Protein AF-A0A2W2AF41-F1 (afdb_monomer_lite)

Organism: NCBI:txid1649169

Foldseek 3Di:
DDDPPDPDPPPPPPPPPQPFDDPVNLVVQLVVQLVVLVVPDPDSVLSNQLSVQLSVLLVVVDRHPVSCVVCVVPPVSVVSSVVSNVVSVD

Structure (mmCIF, N/CA/C/O backbone):
data_AF-A0A2W2AF41-F1
#
_entry.id   AF-A0A2W2AF41-F1
#
loop_
_atom_site.group_PDB
_atom_site.id
_atom_site.type_symbol
_atom_site.label_atom_id
_atom_site.label_alt_id
_atom_site.label_comp_id
_atom_site.label_asym_id
_atom_site.label_entity_id
_atom_site.label_seq_id
_atom_site.pdbx_PDB_ins_code
_atom_site.Cartn_x
_atom_site.Cartn_y
_atom_site.Cartn_z
_atom_site.occupancy
_atom_site.B_iso_or_equiv
_atom_site.auth_seq_id
_atom_site.auth_comp_id
_atom_site.auth_asym_id
_atom_site.auth_atom_id
_atom_site.pdbx_PDB_model_num
ATOM 1 N N . MET A 1 1 ? -49.881 6.343 40.669 1.00 44.69 1 MET A N 1
ATOM 2 C CA . MET A 1 1 ? -48.613 6.908 40.163 1.00 44.69 1 MET A CA 1
ATOM 3 C C . MET A 1 1 ? -47.768 5.753 39.662 1.00 44.69 1 MET A C 1
ATOM 5 O O . MET A 1 1 ? -46.956 5.199 40.385 1.00 44.69 1 MET A O 1
ATOM 9 N N . LYS A 1 2 ? -48.126 5.268 38.478 1.00 48.25 2 LYS A N 1
ATOM 10 C CA . LYS A 1 2 ? -47.538 4.110 37.808 1.00 48.25 2 LYS A CA 1
ATOM 11 C C . LYS A 1 2 ? -46.928 4.651 36.514 1.00 48.25 2 LYS A C 1
ATOM 13 O O . LYS A 1 2 ? -47.439 5.637 35.989 1.00 48.25 2 LYS A O 1
ATOM 18 N N . THR A 1 3 ? -45.853 4.015 36.056 1.00 48.84 3 THR A N 1
ATOM 19 C CA . THR A 1 3 ? -45.292 4.135 34.699 1.00 48.84 3 THR A CA 1
ATOM 20 C C . THR A 1 3 ? -44.736 5.505 34.286 1.00 48.84 3 THR A C 1
ATOM 22 O O . THR A 1 3 ? -45.213 6.094 33.327 1.00 48.84 3 THR A O 1
ATOM 25 N N . ILE A 1 4 ? -43.670 5.981 34.942 1.00 54.88 4 ILE A N 1
ATOM 26 C CA . ILE A 1 4 ? -42.715 6.930 34.325 1.00 54.88 4 ILE A CA 1
ATOM 27 C C . ILE A 1 4 ? -41.277 6.502 34.671 1.00 54.88 4 ILE A C 1
ATOM 29 O O . ILE A 1 4 ? -40.498 7.259 35.226 1.00 54.88 4 ILE A O 1
ATOM 33 N N . ILE A 1 5 ? -40.931 5.237 34.422 1.00 52.06 5 ILE A N 1
ATOM 34 C CA . ILE A 1 5 ? -39.537 4.754 34.457 1.00 52.06 5 ILE A CA 1
ATOM 35 C C . ILE A 1 5 ? -39.397 3.701 33.351 1.00 52.06 5 ILE A C 1
ATOM 37 O O . ILE A 1 5 ? -39.222 2.519 33.609 1.00 52.06 5 ILE A O 1
ATOM 41 N N . ALA A 1 6 ? -39.619 4.099 32.101 1.00 49.44 6 ALA A N 1
ATOM 42 C CA . ALA A 1 6 ? -39.473 3.198 30.950 1.00 49.44 6 ALA A CA 1
ATOM 43 C C . ALA A 1 6 ? -38.795 3.866 29.742 1.00 49.44 6 ALA A C 1
ATOM 45 O O . ALA A 1 6 ? -38.752 3.283 28.668 1.00 49.44 6 ALA A O 1
ATOM 46 N N . ALA A 1 7 ? -38.257 5.082 29.903 1.00 50.84 7 ALA A N 1
ATOM 47 C CA . ALA A 1 7 ? -37.722 5.874 28.792 1.00 50.84 7 ALA A CA 1
ATOM 48 C C . ALA A 1 7 ? -36.189 6.050 28.808 1.00 50.84 7 ALA A C 1
ATOM 50 O O . ALA A 1 7 ? -35.649 6.690 27.916 1.00 50.84 7 ALA A O 1
ATOM 51 N N . ALA A 1 8 ? -35.470 5.492 29.790 1.00 51.53 8 ALA A N 1
ATOM 52 C CA . ALA A 1 8 ? -34.041 5.779 29.988 1.00 51.53 8 ALA A CA 1
ATOM 53 C C . ALA A 1 8 ? -33.065 4.719 29.429 1.00 51.53 8 ALA A C 1
ATOM 55 O O . ALA A 1 8 ? -31.860 4.883 29.570 1.00 51.53 8 ALA A O 1
ATOM 56 N N . VAL A 1 9 ? -33.543 3.635 28.804 1.00 52.66 9 VAL A N 1
ATOM 57 C CA . VAL A 1 9 ? -32.687 2.483 28.414 1.00 52.66 9 VAL A CA 1
ATOM 58 C C . VAL A 1 9 ? -32.459 2.382 26.893 1.00 52.66 9 VAL A C 1
ATOM 60 O O . VAL A 1 9 ? -31.829 1.451 26.410 1.00 52.66 9 VAL A O 1
ATOM 63 N N . LEU A 1 10 ? -32.933 3.350 26.103 1.00 52.47 10 LEU A N 1
ATOM 64 C CA . LEU A 1 10 ? -33.018 3.231 24.636 1.00 52.47 10 LEU A CA 1
ATOM 65 C C . LEU A 1 10 ? -31.971 4.038 23.846 1.00 52.47 10 LEU A C 1
ATOM 67 O O . LEU A 1 10 ? -32.179 4.311 22.669 1.00 52.47 10 LEU A O 1
ATOM 71 N N . ILE A 1 11 ? -30.843 4.418 24.458 1.00 57.44 11 ILE A N 1
ATOM 72 C CA . ILE A 1 11 ? -29.774 5.170 23.772 1.00 57.44 11 ILE A CA 1
ATOM 73 C C . ILE A 1 11 ? -28.387 4.633 24.165 1.00 57.44 11 ILE A C 1
ATOM 75 O O . ILE A 1 11 ? -27.567 5.349 24.725 1.00 57.44 11 ILE A O 1
ATOM 79 N N . LEU A 1 12 ? -28.116 3.349 23.916 1.00 52.44 12 LEU A N 1
ATOM 80 C CA . LEU A 1 12 ? -26.752 2.784 23.986 1.00 52.44 12 LEU A CA 1
ATOM 81 C C . LEU A 1 12 ? -26.416 1.879 22.789 1.00 52.44 12 LEU A C 1
ATOM 83 O O . LEU A 1 12 ? -25.504 1.065 22.853 1.00 52.44 12 LEU A O 1
ATOM 87 N N . PHE A 1 13 ? -27.115 2.055 21.668 1.00 54.41 13 PHE A N 1
ATOM 88 C CA . PHE A 1 13 ? -26.699 1.504 20.378 1.00 54.41 13 PHE A CA 1
ATOM 89 C C . PHE A 1 13 ? -26.192 2.634 19.483 1.00 54.41 13 PHE A C 1
ATOM 91 O O . PHE A 1 13 ? -26.663 2.825 18.368 1.00 54.41 13 PHE A O 1
ATOM 98 N N . VAL A 1 14 ? -25.226 3.414 19.978 1.00 54.69 14 VAL A N 1
ATOM 99 C CA . VAL A 1 14 ? -24.270 4.043 19.063 1.00 54.69 14 VAL A CA 1
ATOM 100 C C . VAL A 1 14 ? -23.417 2.905 18.533 1.00 54.69 14 VAL A C 1
ATOM 102 O O . VAL A 1 14 ? -22.451 2.470 19.154 1.00 54.69 14 VAL A O 1
ATOM 105 N N . SER A 1 15 ? -23.893 2.340 17.429 1.00 49.88 15 SER A N 1
ATOM 106 C CA . SER A 1 15 ? -23.186 1.417 16.563 1.00 49.88 15 SER A CA 1
ATOM 107 C C . SER A 1 15 ? -21.759 1.928 16.431 1.00 49.88 15 SER A C 1
ATOM 109 O O . SER A 1 15 ? -21.525 2.986 15.849 1.00 49.88 15 SER A O 1
ATOM 111 N N . SER A 1 16 ? -20.810 1.202 17.019 1.00 50.84 16 SER A N 1
ATOM 112 C CA . SER A 1 16 ? -19.398 1.377 16.720 1.00 50.84 16 SER A CA 1
ATOM 113 C C . SER A 1 16 ? -19.224 0.954 15.263 1.00 50.84 16 SER A C 1
ATOM 115 O O . SER A 1 16 ? -18.9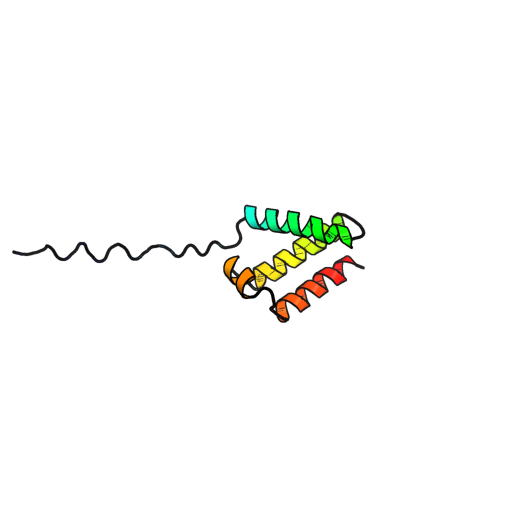08 -0.194 14.960 1.00 50.84 16 SER A O 1
ATOM 117 N N . CYS A 1 17 ? -19.535 1.870 14.344 1.00 56.41 17 CYS A N 1
ATOM 118 C CA . CYS A 1 17 ? -19.084 1.810 12.970 1.00 56.41 17 CYS A CA 1
ATOM 119 C C . CYS A 1 17 ? -17.571 1.993 13.045 1.00 56.41 17 CYS A C 1
ATOM 121 O O . CYS A 1 17 ? -17.058 3.097 12.902 1.00 56.41 17 CYS A O 1
ATOM 123 N N . LYS A 1 18 ? -16.856 0.913 13.368 1.00 56.34 18 LYS A N 1
ATOM 124 C CA . LYS A 1 18 ? -15.445 0.783 13.039 1.00 56.34 18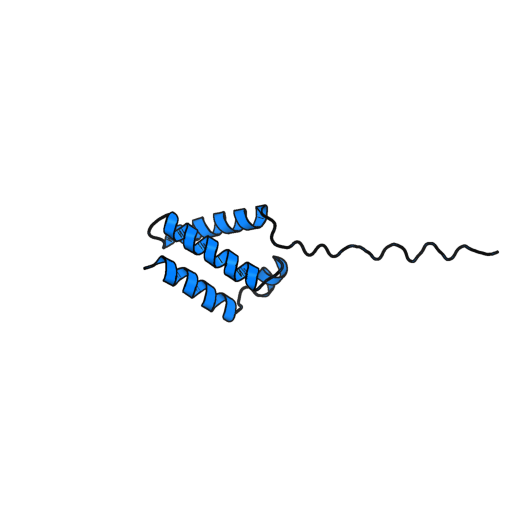 LYS A CA 1
ATOM 125 C C . LYS A 1 18 ? -15.391 0.928 11.518 1.00 56.34 18 LYS A C 1
ATOM 127 O O . LYS A 1 18 ? -15.735 -0.017 10.811 1.00 56.34 18 LYS A O 1
ATOM 132 N N . GLU A 1 19 ? -15.106 2.134 11.029 1.00 66.75 19 GLU A N 1
ATOM 133 C CA . GLU A 1 19 ? -14.910 2.394 9.606 1.00 66.75 19 GLU A CA 1
ATOM 134 C C . GLU A 1 19 ? -13.772 1.485 9.142 1.00 66.75 19 GLU A C 1
ATOM 136 O O . GLU A 1 19 ? -12.598 1.674 9.469 1.00 66.75 19 GLU A O 1
ATOM 141 N N . GLY A 1 20 ? -14.161 0.399 8.479 1.00 75.50 20 GLY A N 1
ATOM 142 C CA . GLY A 1 20 ? -13.234 -0.497 7.819 1.00 75.50 20 GLY A CA 1
ATOM 143 C C . GLY A 1 20 ? -12.651 0.170 6.577 1.00 75.50 20 GLY A C 1
ATOM 144 O O . GLY A 1 20 ? -12.644 1.388 6.414 1.00 75.50 20 GLY A O 1
ATOM 145 N N . TRP A 1 21 ? -12.193 -0.652 5.648 1.00 87.38 21 TRP A N 1
ATOM 146 C CA . TRP A 1 21 ? -11.584 -0.173 4.416 1.00 87.38 21 TRP A CA 1
ATOM 147 C C . TRP A 1 21 ? -12.640 0.267 3.400 1.00 87.38 21 TRP A C 1
ATOM 149 O O . TRP A 1 21 ? -13.156 -0.557 2.637 1.00 87.38 21 TRP A O 1
ATOM 159 N N . SER A 1 22 ? -12.948 1.564 3.375 1.00 90.56 22 SER A N 1
ATOM 160 C CA . SER A 1 22 ? -13.741 2.166 2.301 1.00 90.56 22 SER A CA 1
ATOM 161 C C . SER A 1 22 ? -12.964 2.155 0.981 1.00 90.56 22 SER A C 1
ATOM 163 O O . SER A 1 22 ? -11.731 2.160 0.966 1.00 90.56 22 SER A O 1
ATOM 165 N N . ASP A 1 23 ? -13.672 2.137 -0.148 1.00 93.00 23 ASP A N 1
ATOM 166 C CA . ASP A 1 23 ? -13.015 2.171 -1.461 1.00 93.00 23 ASP A CA 1
ATOM 167 C C . ASP A 1 23 ? -12.290 3.498 -1.708 1.00 93.00 23 ASP A C 1
ATOM 169 O O . ASP A 1 23 ? -11.232 3.510 -2.335 1.00 93.00 23 ASP A O 1
ATOM 173 N N . GLU A 1 24 ? -12.803 4.594 -1.145 1.00 91.62 24 GLU A N 1
ATOM 174 C CA . GLU A 1 24 ? -12.129 5.893 -1.138 1.00 91.62 24 GLU A CA 1
ATOM 175 C C . GLU A 1 24 ? -10.764 5.805 -0.448 1.00 91.62 24 GLU A C 1
ATOM 177 O O . GLU A 1 24 ? -9.756 6.185 -1.041 1.00 91.62 24 GLU A O 1
ATOM 182 N N . TYR A 1 25 ? -10.699 5.220 0.753 1.00 90.44 25 TYR A N 1
ATOM 183 C CA . TYR A 1 25 ? -9.436 5.089 1.477 1.00 90.44 25 TYR A CA 1
ATOM 184 C C . TYR A 1 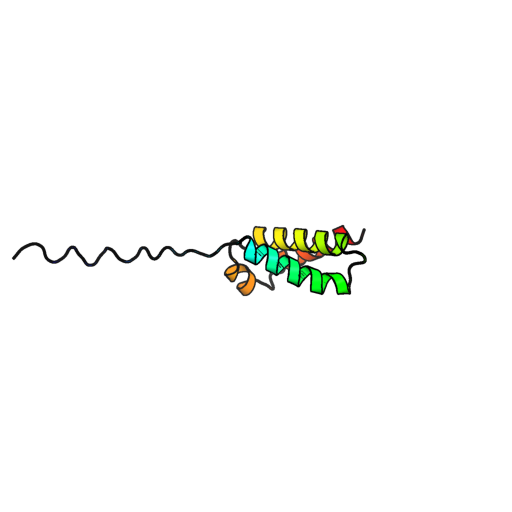25 ? -8.456 4.152 0.766 1.00 90.44 25 TYR A C 1
ATOM 186 O O . TYR A 1 25 ? -7.265 4.439 0.684 1.00 90.44 25 TYR A O 1
ATOM 194 N N . LYS A 1 26 ? -8.945 3.044 0.194 1.00 94.25 26 LYS A N 1
ATOM 195 C CA . LYS A 1 26 ? -8.109 2.142 -0.616 1.00 94.25 26 LYS A CA 1
ATOM 196 C C . LYS A 1 26 ? -7.500 2.864 -1.818 1.00 94.25 26 LYS A C 1
ATOM 198 O O . LYS A 1 26 ? -6.353 2.602 -2.170 1.00 94.25 26 LYS A O 1
ATOM 203 N N . ASN A 1 27 ? -8.259 3.750 -2.459 1.00 95.69 27 ASN A N 1
ATOM 204 C CA . ASN A 1 27 ? -7.766 4.530 -3.590 1.00 95.69 27 ASN A CA 1
ATOM 205 C C . ASN A 1 27 ? -6.752 5.584 -3.145 1.00 95.69 27 ASN A C 1
ATOM 207 O O . ASN A 1 27 ? -5.675 5.633 -3.727 1.00 95.69 27 ASN A O 1
ATOM 211 N N . GLN A 1 28 ? -7.031 6.323 -2.068 1.00 94.31 28 GLN A N 1
ATOM 212 C CA . GLN A 1 28 ? -6.070 7.267 -1.485 1.00 94.31 28 GLN A CA 1
ATOM 213 C C . GLN A 1 28 ? -4.762 6.575 -1.085 1.00 94.31 28 GLN A C 1
ATOM 215 O O . GLN A 1 28 ? -3.682 7.056 -1.415 1.00 94.31 28 GLN A O 1
ATOM 220 N N . TYR A 1 29 ? -4.846 5.406 -0.440 1.00 94.00 29 TYR A N 1
ATOM 221 C CA . TYR A 1 29 ? -3.668 4.609 -0.108 1.00 94.00 29 TYR A CA 1
ATOM 222 C C . TYR A 1 29 ? -2.862 4.257 -1.359 1.00 94.00 29 TYR A C 1
ATOM 224 O O . TYR A 1 29 ? -1.647 4.435 -1.375 1.00 94.00 29 TYR A O 1
ATOM 232 N N . ARG A 1 30 ? -3.526 3.771 -2.417 1.00 96.06 30 ARG A N 1
ATOM 233 C CA . ARG A 1 30 ? -2.857 3.440 -3.680 1.00 96.06 30 ARG A CA 1
ATOM 234 C C . ARG A 1 30 ? -2.184 4.654 -4.301 1.00 96.06 30 ARG A C 1
ATOM 236 O O . ARG A 1 30 ? -1.043 4.530 -4.716 1.00 96.06 30 ARG A O 1
ATOM 243 N N . GLU A 1 31 ? -2.851 5.800 -4.349 1.00 96.38 31 GLU A N 1
ATOM 244 C CA . GLU A 1 31 ? -2.285 7.034 -4.901 1.00 96.38 31 GLU A CA 1
ATOM 245 C C . GLU A 1 31 ? -1.021 7.461 -4.145 1.00 96.38 31 GLU A C 1
ATOM 247 O O . GLU A 1 31 ? 0.028 7.641 -4.763 1.00 96.38 31 GLU A O 1
ATOM 252 N N . SER A 1 32 ? -1.080 7.530 -2.811 1.00 95.62 32 SER A N 1
ATOM 253 C CA . SER A 1 32 ? 0.085 7.881 -1.988 1.00 95.62 32 SER A CA 1
ATOM 254 C C . SER A 1 32 ? 1.202 6.840 -2.078 1.00 95.62 32 SER A C 1
ATOM 256 O O . SER A 1 32 ? 2.378 7.187 -2.163 1.00 95.62 32 SER A O 1
ATOM 258 N N . CYS A 1 33 ? 0.850 5.554 -2.095 1.00 96.62 33 CYS A N 1
ATO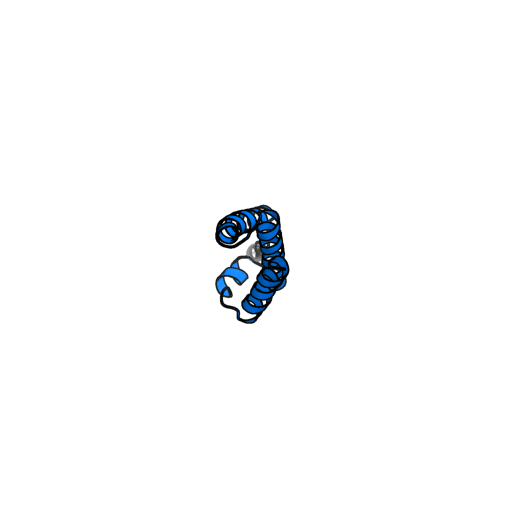M 259 C CA . CYS A 1 33 ? 1.823 4.483 -2.258 1.00 96.62 33 CYS A CA 1
ATOM 260 C C . CYS A 1 33 ? 2.513 4.556 -3.624 1.00 96.62 33 CYS A C 1
ATOM 262 O O . CYS A 1 33 ? 3.723 4.370 -3.696 1.00 96.62 33 CYS A O 1
ATOM 264 N N . MET A 1 34 ? 1.771 4.839 -4.698 1.00 96.75 34 MET A N 1
ATOM 265 C CA . MET A 1 34 ? 2.317 4.971 -6.050 1.00 96.75 34 MET A CA 1
ATOM 266 C C . MET A 1 34 ? 3.314 6.126 -6.134 1.00 96.75 34 MET A C 1
ATOM 268 O O . MET A 1 34 ? 4.388 5.957 -6.707 1.00 96.75 34 MET A O 1
ATOM 272 N N . GLU A 1 35 ? 2.995 7.268 -5.517 1.00 96.38 35 GLU A N 1
ATOM 273 C CA . GLU A 1 35 ? 3.900 8.420 -5.433 1.00 96.38 35 GLU A CA 1
ATOM 274 C C . GLU A 1 35 ? 5.243 8.039 -4.792 1.00 96.38 35 GLU A C 1
ATOM 276 O O . GLU A 1 35 ? 6.305 8.353 -5.334 1.00 96.38 35 GLU A O 1
ATOM 281 N N . GLU A 1 36 ? 5.213 7.291 -3.685 1.00 94.19 36 GLU A N 1
ATOM 282 C CA . GLU A 1 36 ? 6.429 6.779 -3.051 1.00 94.19 36 GLU A CA 1
ATOM 283 C C . GLU A 1 36 ? 7.115 5.706 -3.910 1.00 94.19 36 GLU A C 1
ATOM 285 O O . GLU A 1 36 ? 8.337 5.717 -4.081 1.00 94.19 36 GLU A O 1
ATOM 290 N N . ALA A 1 37 ? 6.349 4.770 -4.469 1.00 94.81 37 ALA A N 1
ATOM 291 C CA . ALA A 1 37 ? 6.866 3.637 -5.222 1.00 94.81 37 ALA A CA 1
ATOM 292 C C . ALA A 1 37 ? 7.608 4.068 -6.490 1.00 94.81 37 ALA A C 1
ATOM 294 O O . ALA A 1 37 ? 8.650 3.494 -6.803 1.00 94.81 37 ALA A O 1
ATOM 295 N N . HIS A 1 38 ? 7.160 5.130 -7.160 1.00 94.62 38 HIS A N 1
ATOM 296 C CA . HIS A 1 38 ? 7.839 5.702 -8.327 1.00 94.62 38 HIS A CA 1
ATOM 297 C C . HIS A 1 38 ? 9.274 6.174 -8.049 1.00 94.62 38 HIS A C 1
ATOM 299 O O . HIS A 1 38 ? 10.059 6.327 -8.982 1.00 94.62 38 HIS A O 1
ATOM 305 N N . THR A 1 39 ? 9.662 6.369 -6.786 1.00 94.50 39 THR A N 1
ATOM 306 C CA . THR A 1 39 ? 11.046 6.731 -6.436 1.00 94.50 39 THR A CA 1
ATOM 307 C C . THR A 1 39 ? 12.037 5.573 -6.600 1.00 94.50 39 THR A C 1
ATOM 309 O O . THR A 1 39 ? 13.243 5.808 -6.683 1.00 94.50 39 THR A O 1
ATOM 312 N N . TRP A 1 40 ? 11.557 4.325 -6.639 1.00 92.25 40 TRP A N 1
ATOM 313 C CA . TRP A 1 40 ? 12.404 3.130 -6.716 1.00 92.25 40 TRP A CA 1
ATOM 314 C C . TRP A 1 40 ? 11.936 2.079 -7.727 1.00 92.25 40 TRP A C 1
ATOM 316 O O . TRP A 1 40 ? 12.733 1.212 -8.093 1.00 92.25 40 TRP A O 1
ATOM 326 N N . ALA A 1 41 ? 10.672 2.111 -8.143 1.00 93.75 41 ALA A N 1
ATOM 327 C CA . ALA A 1 41 ? 10.131 1.223 -9.157 1.00 93.75 41 ALA A CA 1
ATOM 328 C C . ALA A 1 41 ? 10.627 1.621 -10.557 1.00 93.75 41 ALA A C 1
ATOM 330 O O . ALA A 1 41 ? 10.893 2.786 -10.840 1.00 93.75 41 ALA A O 1
ATOM 331 N N . THR A 1 42 ? 10.755 0.641 -11.446 1.00 93.44 42 THR A N 1
ATOM 332 C CA . THR A 1 42 ? 11.217 0.807 -12.828 1.00 93.44 42 THR A CA 1
ATOM 333 C C . THR A 1 42 ? 10.078 1.077 -13.811 1.00 93.44 42 THR A C 1
ATOM 335 O O . THR A 1 42 ? 10.346 1.499 -14.936 1.00 93.44 42 THR A O 1
ATOM 338 N N . SER A 1 43 ? 8.825 0.839 -13.414 1.00 95.25 43 SER A N 1
ATOM 339 C CA . SER A 1 43 ? 7.625 1.124 -14.204 1.00 95.25 43 SER A CA 1
ATOM 340 C C . SER A 1 43 ? 6.397 1.358 -13.319 1.00 95.25 43 SER A C 1
ATOM 342 O O . SER A 1 43 ? 6.343 0.892 -12.177 1.00 95.25 43 SER A O 1
ATOM 344 N N . ASP A 1 44 ? 5.383 2.016 -13.884 1.00 95.12 44 ASP A N 1
ATOM 345 C CA . ASP A 1 44 ? 4.078 2.221 -13.245 1.00 95.12 44 ASP A CA 1
ATOM 346 C C . ASP A 1 44 ? 3.404 0.887 -12.891 1.00 95.12 44 ASP A C 1
ATOM 348 O O . ASP A 1 44 ? 2.833 0.752 -11.813 1.00 95.12 44 ASP A O 1
ATOM 352 N N . ASP A 1 4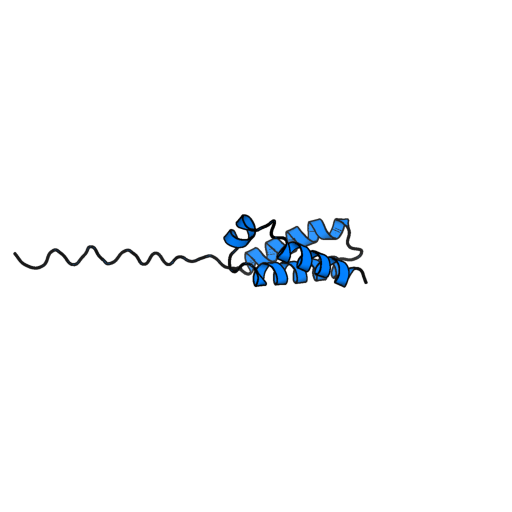5 ? 3.522 -0.131 -13.751 1.00 95.75 45 ASP A N 1
ATOM 353 C CA . ASP A 1 45 ? 2.982 -1.470 -13.482 1.00 95.75 45 ASP A CA 1
ATOM 354 C C . ASP A 1 45 ? 3.645 -2.114 -12.257 1.00 95.75 45 ASP A C 1
ATOM 356 O O . ASP A 1 45 ? 2.976 -2.760 -11.449 1.00 95.75 45 ASP A O 1
ATOM 360 N N . GLN A 1 46 ? 4.956 -1.914 -12.084 1.00 95.69 46 GLN A N 1
ATOM 361 C CA . GLN A 1 46 ? 5.700 -2.435 -10.940 1.00 95.69 46 GLN A CA 1
ATOM 362 C C . GLN A 1 46 ? 5.301 -1.717 -9.644 1.00 95.69 46 GLN A C 1
ATOM 364 O O . GLN A 1 46 ? 5.062 -2.366 -8.622 1.00 95.69 46 GLN A O 1
ATOM 369 N N . ALA A 1 47 ? 5.201 -0.386 -9.694 1.00 96.06 47 ALA A N 1
ATOM 370 C CA . ALA A 1 47 ? 4.719 0.425 -8.581 1.00 96.06 47 ALA A CA 1
ATOM 371 C C . ALA A 1 47 ? 3.294 0.012 -8.186 1.00 96.06 47 ALA A C 1
ATOM 373 O O . ALA A 1 47 ? 3.017 -0.237 -7.011 1.00 96.06 47 ALA A O 1
ATOM 374 N N . LYS A 1 48 ? 2.418 -0.167 -9.180 1.00 96.50 48 LYS A N 1
ATOM 375 C CA . LYS A 1 48 ? 1.029 -0.570 -8.973 1.00 96.50 48 LYS A CA 1
ATOM 376 C C . LYS A 1 48 ? 0.931 -1.953 -8.349 1.00 96.50 48 LYS A C 1
ATOM 378 O O . LYS A 1 48 ? 0.216 -2.115 -7.363 1.00 96.50 48 LYS A O 1
ATOM 383 N N . ALA A 1 49 ? 1.668 -2.927 -8.878 1.00 96.62 49 ALA A N 1
ATOM 384 C CA . ALA A 1 49 ? 1.691 -4.280 -8.337 1.00 96.62 49 ALA A CA 1
ATOM 385 C C . ALA A 1 49 ? 2.161 -4.304 -6.872 1.00 96.62 49 ALA A C 1
ATOM 387 O O . ALA A 1 49 ? 1.594 -5.031 -6.056 1.00 96.62 49 ALA A O 1
ATOM 388 N N . TYR A 1 50 ? 3.149 -3.476 -6.517 1.00 96.81 50 TYR A N 1
ATOM 389 C CA . TYR A 1 50 ? 3.593 -3.337 -5.132 1.00 96.81 50 TYR A CA 1
ATOM 390 C C . TYR A 1 50 ? 2.495 -2.751 -4.246 1.00 96.81 50 TYR A C 1
ATOM 392 O O . TYR A 1 50 ? 2.207 -3.319 -3.196 1.00 96.81 50 TYR A O 1
ATOM 400 N N . CYS A 1 51 ? 1.869 -1.655 -4.675 1.00 97.56 51 CYS A N 1
ATOM 401 C CA . CYS A 1 51 ? 0.859 -0.955 -3.886 1.00 97.56 51 CYS A CA 1
ATOM 402 C C . CYS A 1 51 ? -0.440 -1.745 -3.711 1.00 9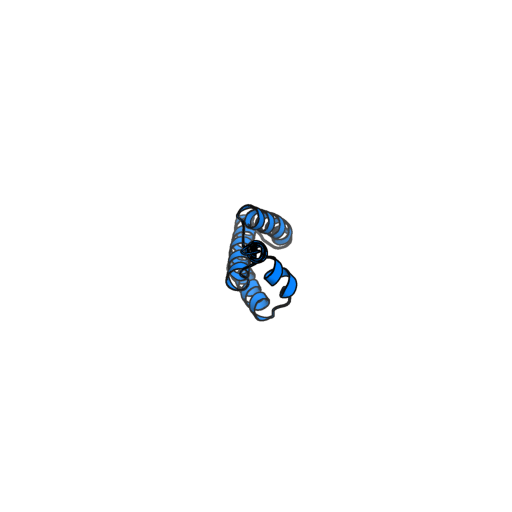7.56 51 CYS A C 1
ATOM 404 O O . CYS A 1 51 ? -1.078 -1.666 -2.662 1.00 97.56 51 CYS A O 1
ATOM 406 N N . ASP A 1 52 ? -0.828 -2.527 -4.717 1.00 97.19 52 ASP A N 1
ATOM 407 C CA . ASP A 1 52 ? -1.946 -3.459 -4.598 1.00 97.19 52 ASP A CA 1
ATOM 408 C C . ASP A 1 52 ? -1.606 -4.569 -3.585 1.00 97.19 52 ASP A C 1
ATOM 410 O O . ASP A 1 52 ? -2.383 -4.814 -2.661 1.00 97.19 52 ASP A O 1
ATOM 414 N N . CYS A 1 53 ? -0.410 -5.164 -3.680 1.00 97.31 53 CYS A N 1
ATOM 415 C CA . CYS A 1 53 ? 0.058 -6.190 -2.742 1.00 97.31 53 CYS A CA 1
ATOM 416 C C . CYS A 1 53 ? 0.159 -5.666 -1.301 1.00 97.31 53 CYS A C 1
ATOM 418 O O . CYS A 1 53 ? -0.298 -6.319 -0.361 1.00 97.31 53 CYS A O 1
ATOM 420 N N . SER A 1 54 ? 0.734 -4.477 -1.104 1.00 95.94 54 SER A N 1
ATOM 421 C CA . SER A 1 54 ? 0.909 -3.894 0.225 1.00 95.94 54 SER A CA 1
ATOM 422 C C . SER A 1 54 ? -0.430 -3.594 0.890 1.00 95.94 54 SER A C 1
ATOM 424 O O . SER A 1 54 ? -0.601 -3.877 2.077 1.00 95.94 54 SER A O 1
ATOM 426 N N . LEU A 1 55 ? -1.400 -3.085 0.127 1.00 95.31 55 LEU A N 1
ATOM 427 C CA . LEU A 1 55 ? -2.748 -2.838 0.621 1.00 95.31 55 LEU A CA 1
ATOM 428 C C . LEU A 1 55 ? -3.437 -4.141 1.043 1.00 95.31 55 LEU A C 1
ATOM 430 O O . LEU A 1 55 ? -4.027 -4.189 2.120 1.00 95.31 55 LEU A O 1
ATOM 434 N N . GLU A 1 56 ? -3.335 -5.204 0.241 1.00 95.50 56 GLU A N 1
ATOM 435 C CA . GLU A 1 56 ? -3.886 -6.520 0.590 1.00 95.50 56 GLU A CA 1
ATOM 436 C C . GLU A 1 56 ? -3.287 -7.070 1.891 1.00 95.50 56 GLU A C 1
ATOM 438 O O . GLU A 1 56 ? -4.027 -7.532 2.764 1.00 95.50 56 GLU A O 1
ATOM 443 N N . VAL A 1 57 ? -1.964 -6.972 2.059 1.00 94.69 57 VAL A N 1
ATOM 444 C CA . VAL A 1 57 ? -1.271 -7.372 3.294 1.00 94.69 57 VAL A CA 1
ATOM 445 C C . VAL A 1 57 ? -1.793 -6.575 4.489 1.00 94.69 57 VAL A C 1
ATOM 447 O O . VAL A 1 57 ? -2.164 -7.157 5.507 1.00 94.69 57 VAL A O 1
ATOM 450 N N . ILE A 1 58 ? -1.867 -5.249 4.378 1.00 92.88 58 ILE A N 1
ATOM 451 C CA . ILE A 1 58 ? -2.321 -4.383 5.472 1.00 92.88 58 ILE A CA 1
ATOM 452 C C . ILE A 1 58 ? -3.775 -4.701 5.846 1.00 92.88 58 ILE A C 1
ATOM 454 O O . ILE A 1 58 ? -4.076 -4.890 7.023 1.00 92.88 58 ILE A O 1
ATOM 458 N N . MET A 1 59 ? -4.662 -4.838 4.859 1.00 93.12 59 MET A N 1
ATOM 459 C CA . MET A 1 59 ? -6.079 -5.161 5.069 1.00 93.12 59 MET A CA 1
ATOM 460 C C . MET A 1 59 ? -6.303 -6.551 5.675 1.00 93.12 59 MET A C 1
ATOM 462 O O . MET A 1 59 ? -7.276 -6.765 6.397 1.00 93.12 59 MET A O 1
ATOM 466 N N . LYS A 1 60 ? -5.417 -7.508 5.384 1.00 92.19 60 LYS A N 1
ATOM 467 C CA . LYS A 1 60 ? -5.445 -8.854 5.970 1.00 92.19 60 LYS A CA 1
ATOM 468 C C . LYS A 1 60 ? -5.100 -8.836 7.461 1.00 92.19 60 LYS A C 1
ATOM 470 O O . LYS A 1 60 ? -5.647 -9.639 8.213 1.00 92.19 60 LYS A O 1
ATOM 475 N N . HIS A 1 61 ? -4.197 -7.949 7.880 1.00 90.75 61 HIS A N 1
ATOM 476 C CA . HIS A 1 61 ? -3.743 -7.847 9.272 1.00 90.75 61 HIS A CA 1
ATOM 477 C C . HIS A 1 61 ? -4.582 -6.883 10.112 1.00 90.75 61 HIS A C 1
ATOM 479 O O . HIS A 1 61 ? -4.753 -7.112 11.309 1.00 90.75 61 HIS A O 1
ATOM 485 N N . TYR A 1 62 ? -5.137 -5.838 9.498 1.00 90.69 62 TYR A N 1
ATOM 486 C CA . TYR A 1 62 ? -5.877 -4.789 10.193 1.00 90.69 62 TYR A CA 1
ATOM 487 C C . TYR A 1 62 ? -7.256 -4.603 9.579 1.00 90.69 62 TYR A C 1
ATOM 489 O O . TYR A 1 62 ? -7.405 -4.213 8.422 1.00 90.69 62 TYR A O 1
ATOM 497 N N . SER A 1 63 ? -8.289 -4.844 10.383 1.00 87.31 63 SER A N 1
ATOM 498 C CA . SER A 1 63 ? -9.681 -4.744 9.936 1.00 87.31 63 SER A CA 1
ATOM 499 C C . SER A 1 63 ? -10.143 -3.294 9.770 1.00 87.31 63 SER A C 1
ATOM 501 O O . SER A 1 63 ? -11.103 -3.018 9.049 1.00 87.31 63 SER A O 1
ATOM 503 N N . THR A 1 64 ? -9.434 -2.368 10.422 1.00 86.69 64 THR A N 1
ATOM 504 C CA . THR A 1 64 ? -9.718 -0.933 10.418 1.00 86.69 64 THR A CA 1
ATOM 505 C C . THR A 1 64 ? -8.468 -0.103 10.161 1.00 86.69 64 THR A C 1
ATOM 507 O O . THR A 1 64 ? -7.334 -0.525 10.405 1.00 86.69 64 THR A O 1
ATOM 510 N N . ILE A 1 65 ? -8.693 1.134 9.725 1.00 84.88 65 ILE A N 1
ATOM 511 C CA . ILE A 1 65 ? -7.628 2.119 9.522 1.00 84.88 65 ILE A CA 1
ATOM 512 C C . ILE A 1 65 ? -6.955 2.463 10.860 1.00 84.88 65 ILE A C 1
ATOM 514 O O . ILE A 1 65 ? -5.732 2.547 10.934 1.00 84.88 65 ILE A O 1
ATOM 518 N N . THR A 1 66 ? -7.734 2.595 11.939 1.00 85.94 66 THR A N 1
ATOM 519 C CA . THR A 1 66 ? -7.208 2.880 13.284 1.00 85.94 66 THR A CA 1
ATOM 520 C C . THR A 1 66 ? -6.215 1.812 13.739 1.00 85.94 66 THR A C 1
ATOM 522 O O . THR A 1 66 ? -5.111 2.153 14.155 1.00 85.94 66 THR A O 1
ATOM 525 N N . GLU A 1 67 ? -6.555 0.530 13.570 1.00 85.25 67 GLU A N 1
ATOM 526 C CA . GLU A 1 67 ? -5.655 -0.585 13.903 1.00 85.25 67 GLU A CA 1
ATOM 527 C C . GLU A 1 67 ? -4.349 -0.522 13.098 1.00 85.25 67 GLU A C 1
ATOM 529 O O . GLU A 1 67 ? -3.282 -0.803 13.640 1.00 85.25 67 GLU A O 1
ATOM 534 N N . THR A 1 68 ? -4.413 -0.087 11.836 1.00 85.31 68 THR A N 1
ATOM 535 C CA . THR A 1 68 ? -3.222 0.094 10.991 1.00 85.31 68 THR A CA 1
ATOM 536 C C . THR A 1 68 ? -2.294 1.167 11.548 1.00 85.31 68 THR A C 1
ATOM 538 O O . THR A 1 68 ? -1.087 0.957 11.626 1.00 85.31 68 THR A O 1
ATOM 541 N N . VAL A 1 69 ? -2.843 2.311 11.964 1.00 84.06 69 VAL A N 1
ATOM 542 C CA . VAL A 1 69 ? -2.055 3.427 12.510 1.00 84.06 69 VAL A CA 1
ATOM 543 C C . VAL A 1 69 ? -1.431 3.057 13.855 1.00 84.06 69 VAL A C 1
ATOM 545 O O . VAL A 1 69 ? -0.260 3.356 14.088 1.00 84.06 69 VAL A O 1
ATOM 548 N N . GLU A 1 70 ? -2.187 2.381 14.719 1.00 87.69 70 GLU A N 1
ATOM 549 C CA . GLU A 1 70 ? -1.721 1.943 16.039 1.00 87.69 70 GLU A CA 1
ATOM 550 C C . GLU A 1 70 ? -0.633 0.862 15.956 1.00 87.69 70 GLU A C 1
ATOM 552 O O . GLU A 1 70 ? 0.217 0.782 16.841 1.00 87.69 70 GLU A O 1
ATOM 557 N N . ASN A 1 71 ? -0.623 0.060 14.885 1.00 86.88 71 ASN A N 1
ATOM 558 C CA . ASN A 1 71 ? 0.265 -1.097 14.730 1.00 86.88 71 ASN A CA 1
ATOM 559 C C . ASN A 1 71 ? 1.186 -0.999 13.500 1.00 86.88 71 ASN A C 1
ATOM 561 O O . ASN A 1 71 ? 1.690 -2.012 13.006 1.00 86.88 71 ASN A O 1
ATOM 565 N N . LYS A 1 72 ? 1.437 0.213 12.998 1.00 77.38 72 LYS A N 1
ATOM 566 C CA . LYS A 1 72 ? 2.234 0.449 11.780 1.00 77.38 72 LYS A CA 1
ATOM 567 C C . LYS A 1 72 ? 3.645 -0.157 11.820 1.00 77.38 72 LYS A C 1
ATOM 569 O O . LYS A 1 72 ? 4.179 -0.514 10.778 1.00 77.38 72 LYS A O 1
ATOM 574 N N . ASP A 1 73 ? 4.211 -0.332 13.015 1.00 81.50 73 ASP A N 1
ATOM 575 C CA . ASP A 1 73 ? 5.564 -0.861 13.233 1.00 81.50 73 ASP A CA 1
ATOM 576 C C . ASP A 1 73 ? 5.584 -2.387 13.482 1.00 81.50 73 ASP A C 1
ATOM 578 O O . ASP A 1 73 ? 6.568 -2.946 13.970 1.00 81.50 73 ASP A O 1
ATOM 582 N N . SER A 1 74 ? 4.490 -3.092 13.169 1.00 84.62 74 SER A N 1
ATOM 583 C CA . SER A 1 74 ? 4.420 -4.548 13.311 1.00 84.62 74 SER A CA 1
ATOM 584 C C . SER A 1 74 ? 5.455 -5.247 12.423 1.00 84.62 74 SER A C 1
ATOM 586 O O . SER A 1 74 ? 5.458 -5.119 11.193 1.00 84.62 74 SER A O 1
ATOM 588 N N . LEU A 1 75 ? 6.318 -6.051 13.053 1.00 74.75 75 LEU A N 1
ATOM 589 C CA . LEU A 1 75 ? 7.359 -6.825 12.371 1.00 74.75 75 LEU A CA 1
ATOM 590 C C . LEU A 1 75 ? 6.784 -7.816 11.348 1.00 74.75 75 LEU A C 1
ATOM 592 O O . LEU A 1 75 ? 7.373 -7.994 10.285 1.00 74.75 75 LEU A O 1
ATOM 596 N N . ALA A 1 76 ? 5.637 -8.437 11.644 1.00 77.19 76 ALA A N 1
ATOM 597 C CA . ALA A 1 76 ? 5.001 -9.407 10.748 1.00 77.19 76 ALA A CA 1
ATOM 598 C C . ALA A 1 76 ? 4.523 -8.745 9.447 1.00 77.19 76 ALA A C 1
ATOM 600 O O . ALA A 1 76 ? 4.808 -9.234 8.355 1.00 77.19 76 ALA A O 1
ATOM 601 N N . VAL A 1 77 ? 3.876 -7.581 9.563 1.00 86.56 77 VAL A N 1
ATOM 602 C CA . VAL A 1 77 ? 3.446 -6.788 8.404 1.00 86.56 77 VAL A CA 1
ATOM 603 C C . VAL A 1 77 ? 4.660 -6.307 7.618 1.00 86.56 77 VAL A C 1
ATOM 605 O O . VAL A 1 77 ? 4.705 -6.465 6.404 1.00 86.56 77 VAL A O 1
ATOM 608 N N . THR A 1 78 ? 5.692 -5.816 8.304 1.00 87.62 78 THR A N 1
ATOM 609 C CA . THR A 1 78 ? 6.928 -5.343 7.662 1.00 87.62 78 THR A CA 1
ATOM 610 C C . THR A 1 78 ? 7.590 -6.432 6.809 1.00 87.62 78 THR A C 1
ATOM 612 O O . THR A 1 78 ? 8.042 -6.154 5.699 1.00 87.62 78 THR A O 1
ATOM 615 N N . GLN A 1 79 ? 7.625 -7.681 7.289 1.00 91.00 79 GLN A N 1
ATOM 616 C CA . GLN A 1 79 ? 8.162 -8.811 6.523 1.00 91.00 79 GLN A CA 1
ATOM 617 C C . GLN A 1 79 ? 7.317 -9.136 5.284 1.00 91.00 79 GLN A C 1
ATOM 619 O O . GLN A 1 79 ? 7.880 -9.342 4.211 1.00 91.00 79 GLN A O 1
ATOM 624 N N . GLU A 1 80 ? 5.986 -9.168 5.386 1.00 92.38 80 GLU A N 1
ATOM 625 C CA . GLU A 1 80 ? 5.113 -9.397 4.220 1.00 92.38 80 GLU A CA 1
ATOM 626 C C . GLU A 1 80 ? 5.220 -8.252 3.192 1.00 92.38 80 GLU A C 1
ATOM 628 O O . GLU A 1 80 ? 5.291 -8.507 1.990 1.00 92.38 80 GLU A O 1
ATOM 633 N N . LEU A 1 81 ? 5.362 -7.001 3.643 1.00 92.50 81 LEU A N 1
ATOM 634 C CA . LEU A 1 81 ? 5.589 -5.849 2.762 1.00 92.50 81 LEU A CA 1
ATOM 635 C C . LEU A 1 81 ? 6.924 -5.931 2.002 1.00 92.50 81 LEU A C 1
ATOM 637 O O . LEU A 1 81 ? 6.990 -5.558 0.829 1.00 92.50 81 LEU A O 1
ATOM 641 N N . GLN A 1 82 ? 7.986 -6.459 2.621 1.00 92.75 82 GLN A N 1
ATOM 642 C CA . GLN A 1 82 ? 9.245 -6.714 1.907 1.00 92.75 82 GLN A CA 1
ATOM 643 C C . GLN A 1 82 ? 9.066 -7.756 0.799 1.00 92.75 82 GLN A C 1
ATOM 645 O O . GLN A 1 82 ? 9.563 -7.551 -0.307 1.00 92.75 82 GLN A O 1
ATOM 650 N N . HIS A 1 83 ? 8.287 -8.814 1.039 1.00 94.06 83 HIS A N 1
ATOM 651 C CA . HIS A 1 83 ? 7.982 -9.795 -0.004 1.00 94.06 83 HIS A CA 1
ATOM 652 C C . HIS A 1 83 ? 7.208 -9.171 -1.175 1.00 94.06 83 HIS A C 1
ATOM 654 O O . HIS A 1 83 ? 7.511 -9.489 -2.325 1.00 94.06 83 HIS A O 1
ATOM 660 N N . CYS A 1 84 ? 6.275 -8.244 -0.915 1.00 95.00 84 CYS A N 1
ATOM 661 C CA . CYS A 1 84 ? 5.625 -7.464 -1.978 1.00 95.00 84 CYS A CA 1
ATOM 662 C C . CYS A 1 84 ? 6.642 -6.663 -2.804 1.00 95.00 84 CYS A C 1
ATOM 664 O O . CYS A 1 84 ? 6.525 -6.564 -4.021 1.00 95.00 84 CYS A O 1
ATOM 666 N N . LYS A 1 85 ? 7.665 -6.088 -2.166 1.00 93.56 85 LYS A N 1
ATOM 667 C CA . LYS A 1 85 ? 8.708 -5.331 -2.870 1.00 93.56 85 LYS A CA 1
ATOM 668 C C . LYS A 1 85 ? 9.631 -6.231 -3.692 1.00 93.56 85 LYS A C 1
ATOM 670 O O . LYS A 1 85 ? 10.064 -5.854 -4.777 1.00 93.56 85 LYS A O 1
ATOM 675 N N . GLU A 1 86 ? 9.965 -7.409 -3.181 1.00 93.12 86 GLU A N 1
ATOM 676 C CA . GLU A 1 86 ? 10.822 -8.374 -3.872 1.00 93.12 86 GLU A CA 1
ATOM 677 C C . GLU A 1 86 ? 10.116 -9.068 -5.039 1.00 93.12 86 GLU A C 1
ATOM 679 O O . GLU A 1 86 ? 10.764 -9.386 -6.036 1.00 93.12 86 GLU A O 1
ATOM 684 N N . SER A 1 87 ? 8.804 -9.302 -4.939 1.00 89.19 87 SER A N 1
ATOM 685 C CA . SER A 1 87 ? 8.030 -9.970 -5.989 1.00 89.19 87 SER A CA 1
ATOM 686 C C . SER A 1 87 ? 7.954 -9.145 -7.269 1.00 89.19 87 SER A C 1
ATOM 688 O O . SER A 1 87 ? 7.980 -9.720 -8.354 1.00 89.19 87 SER A O 1
ATOM 690 N N . VAL A 1 88 ? 7.929 -7.816 -7.145 1.00 91.69 88 VAL A N 1
ATOM 691 C CA . VAL A 1 88 ? 7.828 -6.912 -8.293 1.00 91.69 88 VAL A CA 1
ATOM 692 C C . VAL A 1 88 ? 9.182 -6.591 -8.923 1.00 91.69 88 VAL A C 1
ATOM 694 O O . VAL A 1 88 ? 9.230 -6.213 -10.083 1.00 91.69 88 VAL A O 1
ATOM 697 N N . LYS A 1 89 ? 10.295 -6.757 -8.194 1.00 82.00 89 LYS A N 1
ATOM 698 C CA . LYS A 1 89 ? 11.669 -6.482 -8.669 1.00 82.00 89 LYS A CA 1
ATOM 699 C C . LYS A 1 89 ? 12.251 -7.535 -9.621 1.00 82.00 89 LYS A C 1
ATOM 701 O O . LYS A 1 89 ? 13.367 -7.338 -10.102 1.00 82.00 89 LYS A O 1
ATOM 706 N N . LYS A 1 90 ? 11.553 -8.650 -9.814 1.00 62.28 90 LYS A N 1
ATOM 707 C CA . LYS A 1 90 ? 11.960 -9.756 -10.690 1.00 62.28 90 LYS A CA 1
ATOM 708 C C . LYS A 1 90 ? 11.619 -9.457 -12.141 1.00 62.28 90 LYS A C 1
ATOM 710 O O . LYS A 1 90 ? 12.429 -9.871 -12.996 1.00 62.28 90 LYS A O 1
#

Sequence (90 aa):
MKTIIAAAVLILFVSSCKEGWSDEYKNQYRESCMEEAHTWATSDDQAKAYCDCSLEVIMKHYSTITETVENKDSLAVTQELQHCKESVKK

pLDDT: mean 82.9, std 16.68, range [44.69, 97.56]

Secondary structure (DSSP, 8-state):
-----SSSSS------------HHHHHHHHHHHHHHHTTT-SSHHHHHHHHHHHHHHHHHH-SSHHHHHHTTT-HHHHHHHHHHHHHHT-

Radius of gyration: 20.78 Å; chains: 1; bounding box: 61×18×54 Å